Protein AF-W7W990-F1 (afdb_monomer_lite)

Foldseek 3Di:
DDDDDQPDDADPDPVSNVVSVVVVVVVVCVVPVVPDPPVDPPVDDDDPPPDPDDDD

Structure (mmCIF, N/CA/C/O backbone):
data_AF-W7W990-F1
#
_entry.id   AF-W7W990-F1
#
loop_
_atom_site.group_PDB
_atom_site.id
_atom_site.type_symbol
_atom_site.label_atom_id
_atom_site.label_alt_id
_atom_site.label_comp_id
_atom_site.label_asym_id
_atom_site.label_entity_id
_atom_site.label_seq_id
_atom_site.pdbx_PDB_ins_code
_atom_site.Cartn_x
_atom_site.Cartn_y
_atom_site.Cartn_z
_atom_site.occupancy
_atom_site.B_iso_or_equiv
_atom_site.auth_seq_id
_atom_site.auth_comp_id
_atom_site.auth_asym_id
_atom_site.auth_atom_id
_atom_site.pdbx_PDB_model_num
ATOM 1 N N . MET A 1 1 ? -3.260 -8.782 17.255 1.00 79.69 1 MET A N 1
ATOM 2 C CA . MET A 1 1 ? -2.636 -8.703 15.916 1.00 79.69 1 MET A CA 1
ATOM 3 C C . MET A 1 1 ? -3.589 -9.356 14.925 1.00 79.69 1 MET A C 1
ATOM 5 O O . MET A 1 1 ? -3.989 -10.482 15.184 1.00 79.69 1 MET A O 1
ATOM 9 N N . ARG A 1 2 ? -4.029 -8.647 13.875 1.00 88.00 2 ARG A N 1
ATOM 10 C CA . ARG A 1 2 ? -4.895 -9.197 12.812 1.00 88.00 2 ARG A CA 1
ATOM 11 C C . ARG A 1 2 ? -4.035 -9.468 11.580 1.00 88.00 2 ARG A C 1
ATOM 13 O O . ARG A 1 2 ? -3.212 -8.627 11.236 1.00 88.00 2 ARG A O 1
ATOM 20 N N . VAL A 1 3 ? -4.248 -10.614 10.946 1.00 91.25 3 VAL A N 1
ATOM 21 C CA . VAL A 1 3 ? -3.579 -11.037 9.709 1.00 91.25 3 VAL A CA 1
ATOM 22 C C . VAL A 1 3 ? -4.661 -11.344 8.672 1.00 91.25 3 VAL A C 1
ATOM 24 O O . VAL A 1 3 ? -5.778 -11.716 9.038 1.00 91.25 3 VAL A O 1
ATOM 27 N N . SER A 1 4 ? -4.370 -11.121 7.394 1.00 91.56 4 SER A N 1
ATOM 28 C CA . SER A 1 4 ? -5.272 -11.421 6.280 1.00 91.56 4 SER A CA 1
ATOM 29 C C . SER A 1 4 ? -4.473 -12.009 5.127 1.00 91.56 4 SER A C 1
ATOM 31 O O . SER A 1 4 ? -3.361 -11.554 4.865 1.00 91.56 4 SER A O 1
ATOM 33 N N . GLU A 1 5 ? -5.046 -13.013 4.471 1.00 92.12 5 GLU A N 1
ATOM 34 C CA . GLU A 1 5 ? -4.436 -13.677 3.320 1.00 92.12 5 GLU A CA 1
ATOM 35 C C . GLU A 1 5 ? -4.419 -12.758 2.096 1.00 92.12 5 GLU A C 1
ATOM 37 O O . GLU A 1 5 ? -5.341 -11.963 1.877 1.00 92.12 5 GLU A O 1
ATOM 42 N N . LEU A 1 6 ? -3.379 -12.895 1.274 1.00 88.94 6 LEU A N 1
ATOM 43 C CA . LEU A 1 6 ? -3.329 -12.259 -0.035 1.00 88.94 6 LEU A CA 1
ATOM 44 C C . LEU A 1 6 ? -4.177 -13.102 -0.997 1.00 88.94 6 LEU A C 1
ATOM 46 O O . LEU A 1 6 ? -3.830 -14.237 -1.305 1.00 88.94 6 LEU A O 1
ATOM 50 N N . GLY A 1 7 ? -5.324 -12.569 -1.423 1.00 85.38 7 GLY A N 1
ATOM 51 C CA . GLY A 1 7 ? -6.333 -13.323 -2.182 1.00 85.38 7 GLY A CA 1
ATOM 52 C C . GLY A 1 7 ? -5.924 -13.751 -3.598 1.00 85.38 7 GLY A C 1
ATOM 53 O O . GLY A 1 7 ? -6.657 -14.507 -4.229 1.00 85.38 7 GLY A O 1
ATOM 54 N N . GLU A 1 8 ? -4.781 -13.282 -4.098 1.00 86.19 8 GLU A N 1
ATOM 55 C CA . GLU A 1 8 ? -4.219 -13.629 -5.404 1.00 86.19 8 GLU A CA 1
ATOM 56 C C . GLU A 1 8 ? -2.700 -13.852 -5.289 1.00 86.19 8 GLU A C 1
ATOM 58 O O . GLU A 1 8 ? -2.051 -13.205 -4.459 1.00 86.19 8 GLU A O 1
ATOM 63 N N . PRO A 1 9 ? -2.110 -14.765 -6.084 1.00 92.38 9 PRO A N 1
ATOM 64 C CA . PRO A 1 9 ? -0.660 -14.913 -6.139 1.00 92.38 9 PRO A CA 1
ATOM 65 C C . PRO A 1 9 ? -0.012 -13.628 -6.664 1.00 92.38 9 PRO A C 1
ATOM 67 O O . PRO A 1 9 ? -0.582 -12.936 -7.508 1.00 92.38 9 PRO A O 1
ATOM 70 N N . LEU A 1 10 ? 1.197 -13.322 -6.188 1.00 95.38 10 LEU A N 1
ATOM 71 C CA . LEU A 1 10 ? 1.933 -12.156 -6.673 1.00 95.38 10 LEU A CA 1
ATOM 72 C C . LEU 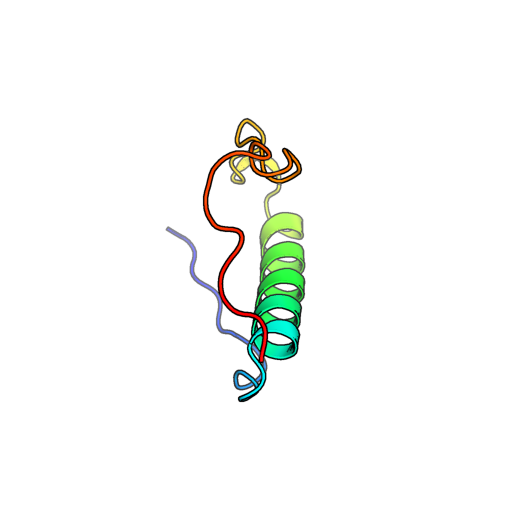A 1 10 ? 2.398 -12.374 -8.125 1.00 95.38 10 LEU A C 1
ATOM 74 O O . LEU A 1 10 ? 3.042 -13.391 -8.401 1.00 95.38 10 LEU A O 1
ATOM 78 N N . PRO A 1 11 ? 2.114 -11.425 -9.036 1.00 96.19 11 PRO A N 1
ATOM 79 C CA . PRO A 1 11 ? 2.718 -11.375 -10.362 1.00 96.19 11 PRO A CA 1
ATOM 80 C C . PRO A 1 11 ? 4.250 -11.335 -10.312 1.00 96.19 11 PRO A C 1
ATOM 82 O O . PRO A 1 11 ? 4.844 -10.905 -9.322 1.00 96.19 11 PRO A O 1
ATOM 85 N N . ALA A 1 12 ? 4.889 -11.754 -11.407 1.00 97.00 12 ALA A N 1
ATOM 86 C CA . ALA A 1 12 ? 6.342 -11.667 -11.550 1.00 97.00 12 ALA A CA 1
ATOM 87 C C . ALA A 1 12 ? 6.820 -10.229 -11.810 1.00 97.00 12 ALA A C 1
ATOM 89 O O . ALA A 1 12 ? 7.916 -9.868 -11.381 1.00 97.00 12 ALA A O 1
ATOM 90 N N . ASP A 1 13 ? 6.010 -9.415 -12.498 1.00 97.75 13 ASP A N 1
ATOM 91 C CA . ASP A 1 13 ? 6.323 -8.006 -12.719 1.00 97.75 13 ASP A CA 1
ATOM 92 C C . ASP A 1 13 ? 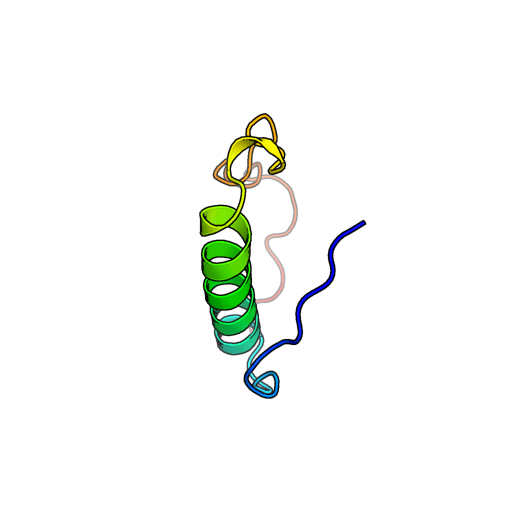6.253 -7.221 -11.390 1.00 97.75 13 ASP A C 1
ATOM 94 O O . ASP A 1 13 ? 5.228 -7.269 -10.697 1.00 97.75 13 ASP A O 1
ATOM 98 N N . PRO A 1 14 ? 7.312 -6.482 -11.007 1.00 97.25 14 PRO A N 1
ATOM 99 C CA . PRO A 1 14 ? 7.341 -5.760 -9.738 1.00 97.25 14 PRO A CA 1
ATOM 100 C C . PRO A 1 14 ? 6.260 -4.682 -9.597 1.00 97.25 14 PRO A C 1
ATOM 102 O O . PRO A 1 14 ? 5.764 -4.457 -8.488 1.00 97.25 14 PRO A O 1
ATOM 105 N N . ALA A 1 15 ? 5.892 -3.999 -10.684 1.00 97.00 15 ALA A N 1
ATOM 106 C CA . ALA A 1 15 ? 4.879 -2.950 -10.640 1.00 97.00 15 ALA A CA 1
ATOM 107 C C . ALA A 1 15 ? 3.480 -3.556 -10.458 1.00 97.00 15 ALA A C 1
ATOM 109 O O . ALA A 1 15 ? 2.697 -3.077 -9.630 1.00 97.00 15 ALA A O 1
ATOM 110 N N . GLU A 1 16 ? 3.186 -4.653 -11.154 1.00 97.00 16 GLU A N 1
ATOM 111 C CA . GLU A 1 16 ? 1.951 -5.417 -10.980 1.00 97.00 16 GLU A CA 1
ATOM 112 C C . GLU A 1 16 ? 1.851 -6.036 -9.578 1.00 97.00 16 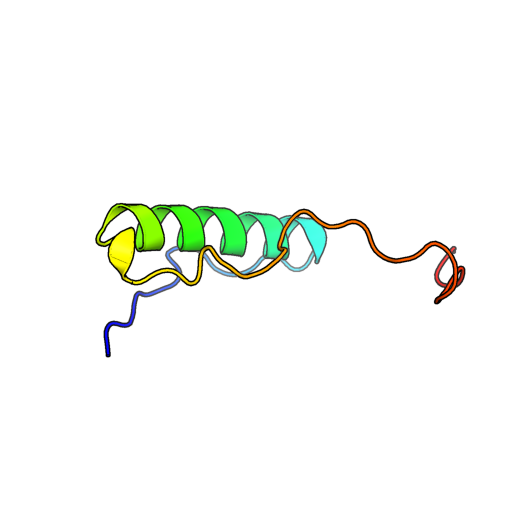GLU A C 1
ATOM 114 O O . GLU A 1 16 ? 0.799 -5.950 -8.936 1.00 97.00 16 GLU A O 1
ATOM 119 N N . ALA A 1 17 ? 2.951 -6.585 -9.052 1.00 97.06 17 ALA A N 1
ATOM 120 C CA . ALA A 1 17 ? 3.018 -7.104 -7.688 1.00 97.06 17 ALA A CA 1
ATOM 121 C C . ALA A 1 17 ? 2.754 -6.013 -6.642 1.00 97.06 17 ALA A C 1
ATOM 123 O O . ALA A 1 17 ? 1.952 -6.204 -5.721 1.00 97.06 17 ALA A O 1
ATOM 124 N N . ALA A 1 18 ? 3.360 -4.835 -6.804 1.00 96.31 18 ALA A N 1
ATOM 125 C CA . ALA A 1 18 ? 3.094 -3.694 -5.936 1.00 96.31 18 ALA A CA 1
ATOM 126 C C . ALA A 1 18 ? 1.620 -3.256 -6.005 1.00 96.31 18 ALA A C 1
ATOM 128 O O . ALA A 1 18 ? 1.019 -2.936 -4.975 1.00 96.31 18 ALA A O 1
ATOM 129 N N . ALA A 1 19 ? 1.011 -3.274 -7.194 1.00 95.81 19 ALA A N 1
ATOM 130 C CA . ALA A 1 19 ? -0.403 -2.956 -7.366 1.00 95.81 19 ALA A CA 1
ATOM 131 C C . ALA A 1 19 ? -1.319 -3.964 -6.647 1.00 95.81 19 ALA A C 1
ATOM 133 O O . ALA A 1 19 ? -2.258 -3.543 -5.966 1.00 95.81 19 ALA A O 1
ATOM 134 N N . ALA A 1 20 ? -1.026 -5.267 -6.733 1.00 96.19 20 ALA A N 1
ATOM 135 C CA . ALA A 1 20 ? -1.758 -6.317 -6.018 1.00 96.19 20 ALA A CA 1
ATOM 136 C C . ALA A 1 20 ? -1.713 -6.113 -4.496 1.00 96.19 20 ALA A C 1
ATOM 138 O O . ALA A 1 20 ? -2.749 -6.091 -3.824 1.00 96.19 20 ALA A O 1
ATOM 139 N N . ILE A 1 21 ? -0.521 -5.846 -3.957 1.00 95.94 21 ILE A N 1
ATOM 140 C CA . ILE A 1 21 ? -0.333 -5.560 -2.530 1.00 95.94 21 ILE A CA 1
ATOM 141 C C . ILE A 1 21 ? -1.104 -4.302 -2.117 1.00 95.94 21 ILE A C 1
ATOM 143 O O . ILE A 1 21 ? -1.763 -4.301 -1.078 1.00 95.94 21 ILE A O 1
ATOM 147 N N . ASN A 1 22 ? -1.067 -3.234 -2.919 1.00 95.75 22 ASN A N 1
ATOM 148 C CA . ASN A 1 22 ? -1.784 -1.996 -2.609 1.00 95.75 22 ASN A CA 1
ATOM 149 C C . ASN A 1 22 ? -3.301 -2.221 -2.519 1.00 95.75 22 ASN A C 1
ATOM 151 O O . ASN A 1 22 ? -3.914 -1.776 -1.548 1.00 95.75 22 ASN A O 1
ATOM 155 N N . ARG A 1 23 ? -3.896 -2.979 -3.452 1.00 96.00 23 ARG A N 1
ATOM 156 C CA . ARG A 1 23 ? -5.327 -3.335 -3.402 1.00 96.00 23 ARG A CA 1
ATOM 157 C C . ARG A 1 23 ? -5.678 -4.121 -2.137 1.00 96.00 23 ARG A C 1
ATOM 159 O O . ARG A 1 23 ? -6.662 -3.801 -1.466 1.00 96.00 23 ARG A O 1
ATOM 166 N N . ALA A 1 24 ? -4.862 -5.115 -1.784 1.00 96.12 24 ALA A N 1
ATOM 167 C CA . ALA A 1 24 ? -5.060 -5.906 -0.571 1.00 96.12 24 ALA A CA 1
ATOM 168 C C . ALA A 1 24 ? -4.953 -5.042 0.697 1.00 96.12 24 ALA A C 1
ATOM 170 O O . ALA A 1 24 ? -5.801 -5.125 1.589 1.00 96.12 24 ALA A O 1
ATOM 171 N N . MET A 1 25 ? -3.961 -4.149 0.745 1.00 95.56 25 MET A N 1
ATOM 172 C CA . MET A 1 25 ? -3.780 -3.196 1.839 1.00 95.56 25 MET A CA 1
ATOM 173 C C . MET A 1 25 ? -4.976 -2.254 1.984 1.00 95.56 25 MET A C 1
ATOM 175 O O . MET A 1 25 ? -5.442 -2.044 3.100 1.00 95.56 25 MET A O 1
ATOM 179 N N . GLU A 1 26 ? -5.522 -1.720 0.890 1.00 96.00 26 GLU A N 1
ATOM 180 C CA . GLU A 1 26 ? -6.734 -0.898 0.949 1.00 96.00 26 GLU A CA 1
ATOM 181 C C . GLU A 1 26 ? -7.928 -1.673 1.521 1.00 96.00 26 GLU A C 1
ATOM 183 O O . GLU A 1 26 ? -8.669 -1.147 2.353 1.00 96.00 26 GLU A O 1
ATOM 188 N N . GLY A 1 27 ? -8.113 -2.929 1.102 1.00 95.38 27 GLY A N 1
ATOM 189 C CA . GLY A 1 27 ? -9.144 -3.813 1.647 1.00 95.38 27 GLY A CA 1
ATOM 190 C C . GLY A 1 27 ? -8.998 -4.020 3.157 1.00 95.38 27 GLY A C 1
ATOM 191 O O . GLY A 1 27 ? -9.983 -3.932 3.890 1.00 95.38 27 GLY A O 1
ATOM 192 N N . LEU A 1 28 ? -7.770 -4.224 3.638 1.00 95.12 28 LEU A N 1
ATOM 193 C CA . LEU A 1 28 ? -7.476 -4.370 5.063 1.00 95.12 28 LEU A CA 1
ATOM 194 C C . LEU A 1 28 ? -7.725 -3.071 5.845 1.00 95.12 28 LEU A C 1
ATOM 196 O O . LEU A 1 28 ? -8.364 -3.098 6.897 1.00 95.12 28 LEU A O 1
ATOM 200 N N . ILE A 1 29 ? -7.268 -1.928 5.326 1.00 96.00 29 ILE A N 1
ATOM 201 C CA . ILE A 1 29 ? -7.420 -0.617 5.976 1.00 96.00 29 ILE A CA 1
ATOM 202 C C . ILE A 1 29 ? -8.899 -0.263 6.159 1.00 96.00 29 ILE A C 1
ATOM 204 O O . ILE A 1 29 ? -9.279 0.221 7.226 1.00 96.00 29 ILE A O 1
ATOM 208 N N . ARG A 1 30 ? -9.757 -0.558 5.170 1.00 96.69 30 ARG A N 1
ATOM 209 C CA . ARG A 1 30 ? -11.209 -0.306 5.251 1.00 96.69 30 ARG A CA 1
ATOM 210 C C . ARG A 1 30 ? -11.885 -1.013 6.435 1.00 96.69 30 ARG A C 1
ATOM 212 O O . ARG A 1 30 ? -12.915 -0.536 6.898 1.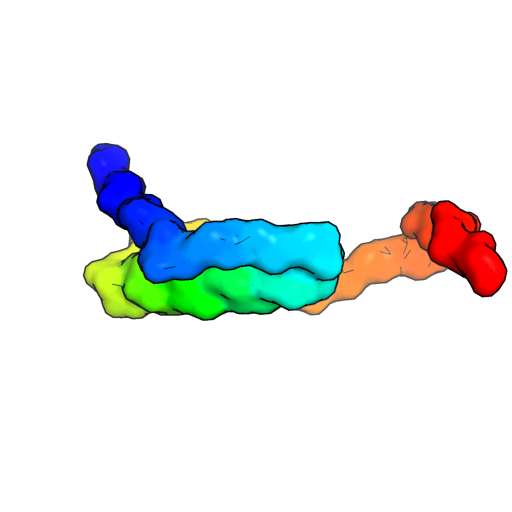00 96.69 30 ARG A O 1
ATOM 219 N N . GLN A 1 31 ? -11.316 -2.104 6.957 1.00 96.12 31 GLN A N 1
ATOM 220 C CA . GLN A 1 31 ? -11.884 -2.842 8.094 1.00 96.12 31 GLN A CA 1
ATOM 221 C C . GLN A 1 31 ? -11.645 -2.161 9.451 1.00 96.12 31 GLN A C 1
ATOM 223 O O . GLN A 1 31 ? -12.397 -2.403 10.392 1.00 96.12 31 GLN A O 1
ATOM 228 N N . CYS A 1 32 ? -10.574 -1.373 9.593 1.00 96.38 32 CYS A N 1
ATOM 229 C CA . CYS A 1 32 ? -10.246 -0.650 10.826 1.00 96.38 32 CYS A CA 1
ATOM 230 C C . CYS A 1 32 ? -9.297 0.526 10.522 1.00 96.38 32 CYS A C 1
ATOM 232 O O . CYS A 1 32 ? -8.093 0.436 10.790 1.00 96.38 32 CYS A O 1
ATOM 234 N N . PRO A 1 33 ? -9.803 1.634 9.947 1.00 96.81 33 PRO A N 1
ATOM 235 C CA . PRO A 1 33 ? -8.963 2.749 9.513 1.00 96.81 33 PRO A CA 1
ATOM 236 C C . PRO A 1 33 ? -8.109 3.338 10.641 1.00 96.81 33 PRO A C 1
ATOM 238 O O . PRO A 1 33 ? -6.983 3.757 10.405 1.00 96.81 33 PRO A O 1
ATOM 241 N N . GLN A 1 34 ? -8.602 3.327 11.880 1.00 96.75 34 GLN A N 1
ATOM 242 C CA . GLN A 1 34 ? -7.911 3.864 13.056 1.00 96.75 34 GLN A CA 1
ATOM 243 C C . GLN A 1 34 ? -6.624 3.100 13.402 1.00 96.75 34 GLN A C 1
ATOM 245 O O . GLN A 1 34 ? -5.768 3.636 14.099 1.00 96.75 34 GLN A O 1
ATOM 250 N N . GLN A 1 35 ? -6.479 1.858 12.931 1.00 96.00 35 GLN A N 1
ATOM 251 C CA . GLN A 1 35 ? -5.297 1.033 13.185 1.00 96.00 35 GLN A CA 1
ATOM 252 C C . GLN A 1 35 ? -4.151 1.318 12.197 1.00 96.00 35 GLN A C 1
ATOM 254 O O . GLN A 1 35 ? -3.019 0.900 12.434 1.00 96.00 35 GLN A O 1
ATOM 259 N N . TYR A 1 36 ? -4.420 1.996 11.076 1.00 95.50 36 TYR A N 1
ATOM 260 C CA . TYR A 1 36 ? -3.399 2.303 10.077 1.00 95.50 36 TYR A CA 1
ATOM 261 C C . TYR A 1 36 ? -2.550 3.515 10.489 1.00 95.50 36 TYR A C 1
ATOM 263 O O . TYR A 1 36 ? -3.051 4.497 11.036 1.00 95.50 36 TYR A O 1
ATOM 271 N N . LEU A 1 37 ? -1.246 3.466 10.203 1.00 95.38 37 LEU A N 1
ATOM 272 C CA . LEU A 1 37 ? -0.306 4.540 10.530 1.00 95.38 37 LEU A CA 1
ATOM 273 C C . LEU A 1 37 ? -0.424 5.707 9.530 1.00 95.38 37 LEU A C 1
ATOM 275 O O . LEU A 1 37 ? 0.394 5.850 8.624 1.00 95.38 37 LEU A O 1
ATOM 279 N N . TRP A 1 38 ? -1.429 6.569 9.708 1.00 95.38 38 TRP A N 1
ATOM 280 C CA . TRP A 1 38 ? -1.682 7.722 8.824 1.00 95.38 38 TRP A CA 1
ATOM 281 C C . TRP A 1 38 ? -0.588 8.793 8.842 1.00 95.38 38 TRP A C 1
ATOM 283 O O . TRP A 1 38 ? -0.416 9.508 7.861 1.00 95.38 38 TRP A O 1
ATOM 293 N N . GLY A 1 39 ? 0.167 8.900 9.940 1.00 95.25 39 GLY A N 1
ATOM 294 C CA . GLY A 1 39 ? 1.274 9.853 10.066 1.00 95.25 39 GLY A CA 1
ATOM 295 C C . GLY A 1 39 ? 2.501 9.503 9.217 1.00 95.25 39 GLY A C 1
ATOM 296 O O . GLY A 1 39 ? 3.441 10.289 9.151 1.00 95.25 39 GLY A O 1
ATOM 297 N N . TYR A 1 40 ? 2.525 8.336 8.567 1.00 94.81 40 TYR A N 1
ATOM 298 C CA . TYR A 1 40 ? 3.590 7.982 7.637 1.00 94.81 40 TYR A CA 1
ATOM 299 C C . TYR A 1 40 ? 3.437 8.757 6.320 1.00 94.81 40 TYR A C 1
ATOM 301 O O . TYR A 1 40 ? 2.385 8.736 5.683 1.00 94.81 40 TYR A O 1
ATOM 309 N N . HIS A 1 41 ? 4.510 9.411 5.871 1.00 91.81 41 HIS A N 1
ATOM 310 C CA . HIS A 1 41 ? 4.522 10.259 4.674 1.00 91.81 41 HIS A CA 1
ATOM 311 C C . HIS A 1 41 ? 4.551 9.433 3.369 1.00 91.81 41 HIS A C 1
ATOM 313 O O . HIS A 1 41 ? 5.454 9.589 2.549 1.00 91.81 41 HIS A O 1
ATOM 319 N N . ARG A 1 42 ? 3.560 8.555 3.156 1.00 90.81 42 ARG A N 1
ATOM 320 C CA . ARG A 1 42 ? 3.499 7.600 2.030 1.00 90.81 42 ARG A CA 1
ATOM 321 C C . ARG A 1 42 ? 3.589 8.256 0.650 1.00 90.81 42 ARG A C 1
ATOM 323 O O . ARG A 1 42 ? 4.165 7.678 -0.260 1.00 90.81 42 ARG A O 1
ATOM 330 N N . TYR A 1 43 ? 3.018 9.448 0.500 1.00 90.00 43 TYR A N 1
ATOM 331 C CA . TYR A 1 43 ? 2.951 10.161 -0.780 1.00 90.00 43 TYR A CA 1
ATOM 332 C C . TYR A 1 43 ? 4.073 11.187 -0.967 1.00 90.00 43 TYR A C 1
ATOM 334 O O . TYR A 1 43 ? 4.076 11.936 -1.943 1.00 90.00 43 TYR A O 1
ATOM 342 N N . LYS A 1 44 ? 5.035 11.252 -0.039 1.00 91.00 44 LYS A N 1
ATOM 343 C CA . LYS A 1 44 ? 6.206 12.110 -0.203 1.00 91.00 44 LYS A CA 1
ATOM 344 C C . LYS A 1 44 ? 7.087 11.527 -1.300 1.00 91.00 44 LYS A C 1
ATOM 346 O O . LYS A 1 44 ? 7.573 10.407 -1.171 1.00 91.00 44 LYS A O 1
ATOM 351 N N . GLN A 1 45 ? 7.336 12.313 -2.343 1.00 86.38 45 GLN A N 1
ATOM 352 C CA . GLN A 1 45 ? 8.278 11.902 -3.373 1.00 86.38 45 GLN A CA 1
ATOM 353 C C . GLN A 1 45 ? 9.699 11.759 -2.802 1.00 86.38 45 GLN A C 1
ATOM 355 O O . GLN A 1 45 ? 10.079 12.494 -1.871 1.00 86.38 45 GLN A O 1
ATOM 360 N N . PRO A 1 46 ? 10.488 10.804 -3.328 1.00 82.81 46 PRO A N 1
ATOM 361 C CA . PRO A 1 46 ? 11.897 10.698 -2.988 1.00 82.81 46 PRO A CA 1
ATOM 362 C C . PRO A 1 46 ? 12.603 12.026 -3.281 1.00 82.81 46 PRO A C 1
ATOM 364 O O . PRO A 1 46 ? 12.260 12.750 -4.215 1.00 82.81 46 PRO A O 1
ATOM 367 N N . ARG A 1 47 ? 13.583 12.383 -2.443 1.00 83.75 47 ARG A N 1
ATOM 368 C CA . ARG A 1 47 ? 14.424 13.555 -2.720 1.00 83.75 47 ARG A CA 1
ATOM 369 C C . ARG A 1 47 ? 15.177 13.269 -4.017 1.00 83.75 47 ARG A C 1
ATOM 371 O O . ARG A 1 47 ? 15.722 12.179 -4.153 1.00 83.75 47 ARG A O 1
ATOM 378 N N . SER A 1 48 ? 15.249 14.243 -4.917 1.00 72.56 48 SER A N 1
ATOM 379 C CA . SER A 1 48 ? 15.889 14.164 -6.240 1.00 72.56 48 SER A CA 1
ATOM 380 C C . SER A 1 48 ? 17.425 14.019 -6.203 1.00 72.56 48 SER A C 1
ATOM 382 O O . SER A 1 48 ? 18.125 14.578 -7.035 1.00 72.56 48 SER A O 1
ATOM 384 N N . GLY A 1 49 ? 17.973 13.309 -5.215 1.00 65.19 49 GLY A N 1
ATOM 385 C CA . GLY A 1 49 ? 19.407 13.202 -4.949 1.00 65.19 49 GLY A CA 1
ATOM 386 C C . GLY A 1 49 ? 19.849 11.820 -4.469 1.00 65.19 49 GLY A C 1
ATOM 387 O O . GLY A 1 49 ? 20.808 11.725 -3.714 1.00 65.19 49 GLY A O 1
ATOM 388 N N . GLY A 1 50 ? 19.152 10.754 -4.860 1.00 61.19 50 GLY A N 1
ATOM 389 C CA . GLY A 1 50 ? 19.561 9.387 -4.548 1.00 61.19 50 GLY A CA 1
ATOM 390 C C . GLY A 1 50 ? 19.050 8.423 -5.607 1.00 61.19 50 GLY A C 1
ATOM 391 O O . GLY A 1 50 ? 17.870 8.102 -5.592 1.00 61.19 50 GLY A O 1
ATOM 392 N N . VAL A 1 51 ? 19.975 8.015 -6.481 1.00 55.34 51 VAL A N 1
ATOM 393 C CA . VAL A 1 51 ? 19.888 7.060 -7.603 1.00 55.34 51 VAL A CA 1
ATOM 394 C C . VAL A 1 51 ? 19.032 7.472 -8.811 1.00 55.34 51 VAL A C 1
ATOM 396 O O . VAL A 1 51 ? 17.944 6.967 -9.051 1.00 55.34 51 VAL A O 1
ATOM 399 N N . ALA A 1 52 ? 19.608 8.331 -9.659 1.00 56.53 52 ALA A N 1
ATOM 400 C CA . ALA A 1 52 ? 19.567 8.033 -11.090 1.00 56.53 52 ALA A CA 1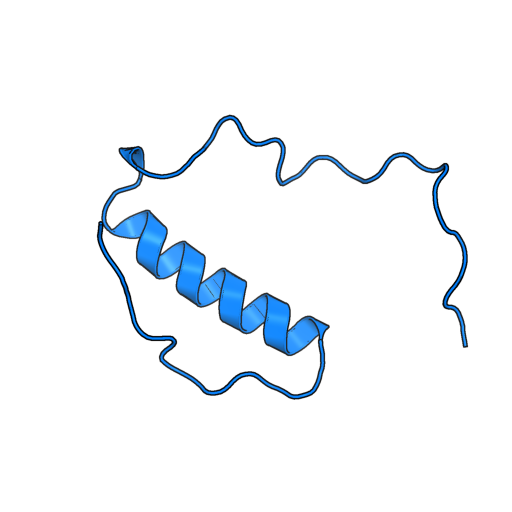
ATOM 401 C C . ALA A 1 52 ? 20.448 6.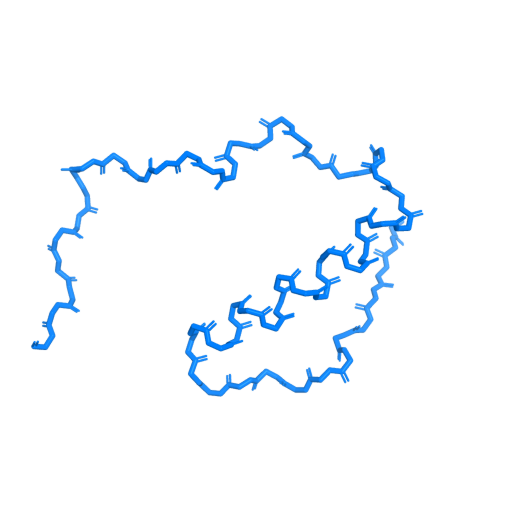788 -11.294 1.00 56.53 52 ALA A C 1
ATOM 403 O O . ALA A 1 52 ? 21.631 6.832 -10.950 1.00 56.53 52 ALA A O 1
ATOM 404 N N . GLY A 1 53 ? 19.878 5.671 -11.740 1.00 54.72 53 GLY A N 1
ATOM 405 C CA . GLY A 1 53 ? 20.651 4.452 -11.981 1.00 54.72 53 GLY A CA 1
ATOM 406 C C . GLY A 1 53 ? 19.856 3.169 -11.802 1.00 54.72 53 GLY A C 1
ATOM 407 O O . GLY A 1 53 ? 20.062 2.458 -10.823 1.00 54.72 53 GLY A O 1
ATOM 408 N N . ALA A 1 54 ? 18.973 2.896 -12.757 1.00 53.75 54 ALA A N 1
ATOM 409 C CA . ALA A 1 54 ? 18.739 1.565 -13.319 1.00 53.75 54 ALA A CA 1
ATOM 410 C C . ALA A 1 54 ? 17.929 1.747 -14.616 1.00 53.75 54 ALA A C 1
ATOM 412 O O . ALA A 1 54 ? 16.825 1.226 -14.745 1.00 53.75 54 ALA A O 1
ATOM 413 N N . ASP A 1 55 ? 18.457 2.581 -15.516 1.00 45.34 55 ASP A N 1
ATOM 414 C CA . ASP A 1 55 ? 18.069 2.546 -16.924 1.00 45.34 55 ASP A CA 1
ATOM 415 C C . ASP A 1 55 ? 18.808 1.356 -17.564 1.00 45.34 55 ASP A C 1
ATOM 417 O O . ASP A 1 55 ? 20.019 1.202 -17.358 1.00 45.34 55 ASP A O 1
ATOM 421 N N . ASP A 1 56 ? 18.054 0.511 -18.268 1.00 35.69 56 ASP A N 1
ATOM 422 C CA . ASP A 1 56 ? 18.517 -0.169 -19.485 1.00 35.69 56 ASP A CA 1
ATOM 423 C C . ASP A 1 56 ? 18.570 0.870 -20.618 1.00 35.69 56 ASP A C 1
ATOM 425 O O . ASP A 1 56 ? 17.606 1.669 -20.715 1.00 35.69 56 ASP A O 1
#

Radius of gyration: 14.99 Å; chains: 1; bounding box: 32×29×35 Å

Sequence (56 aa):
MRVSELGEPLPADPAEAAAAINRAMEGLIRQCPQQYLWGYHRYKQPRSGGVAGADD

Secondary structure (DSSP, 8-state):
------SSPPPSSHHHHHHHHHHHHHHHHHH-GGGS-TTS-TTPPPPTTS------

pLDDT: mean 87.36, std 15.02, range [35.69, 97.75]